Protein AF-T1GGW3-F1 (afdb_monomer_lite)

Organism: Megaselia scalaris (NCBI:txid36166)

Secondary structure (DSSP, 8-state):
---HHHHHHHHHHTT--SS---B---SSSPPPGGGB--HHHH-S-HHHHHHHHHHHH------PPPP-HHHHHHHHHHHHHHHHHHHHTTT--HHHH-HHHHHHHHHHHHHHHHTTHHHHHHH---S-EE-TTSSEESS-SSTT---HHHHHHHHHHHHHHHT-

Foldseek 3Di:
DDDCVRPVVVCVVVVHPDDDKQFDDDPDDDGDPLRTDPCVVQNDDPVSVQVSCCVPPVDHDDDDDDPDCVVVVVVVVVVVVVVVVCVVCVVPCVCVVDPVNVVVVVLLVVLLVVLCVVVCVVPVAAQWDQDPVRHIHQADPDPVDGHVSSSVVSSVVVVVVVVD

pLDDT: mean 83.16, std 7.78, range [59.25, 95.44]

InterPro domains:
  IPR021149 MAGT1/OST3/OST6 [PF04756] (1-157)

Structure (mmCIF, N/CA/C/O backbone):
data_AF-T1GGW3-F1
#
_entry.id   AF-T1GGW3-F1
#
loop_
_atom_site.group_PDB
_atom_site.id
_atom_site.type_symbol
_atom_site.label_atom_id
_atom_site.label_alt_id
_atom_site.label_comp_id
_atom_site.label_asym_id
_atom_site.label_entity_id
_atom_site.label_seq_id
_atom_site.pdbx_PDB_ins_code
_atom_site.Cartn_x
_atom_site.Cartn_y
_atom_site.Cartn_z
_atom_site.occupancy
_atom_site.B_iso_or_equiv
_atom_site.auth_seq_id
_atom_site.auth_comp_id
_atom_site.auth_asym_id
_atom_site.auth_atom_id
_atom_site.pdbx_PDB_model_num
ATOM 1 N N . MET A 1 1 ? -22.226 -12.493 19.548 1.00 59.25 1 MET A N 1
ATOM 2 C CA . MET A 1 1 ? -21.959 -11.337 18.671 1.00 59.25 1 MET A CA 1
ATOM 3 C C . MET A 1 1 ? -23.297 -10.653 18.501 1.00 59.25 1 MET A C 1
ATOM 5 O O . MET A 1 1 ? -24.231 -11.348 18.139 1.00 59.25 1 MET A O 1
ATOM 9 N N . VAL A 1 2 ? -23.421 -9.395 18.920 1.00 67.44 2 VAL A N 1
ATOM 10 C CA . VAL A 1 2 ? -24.671 -8.631 18.791 1.00 67.44 2 VAL A CA 1
ATOM 11 C C . VAL A 1 2 ? -24.470 -7.691 17.619 1.00 67.44 2 VAL A C 1
ATOM 13 O O . VAL A 1 2 ? -23.510 -6.918 17.636 1.00 67.44 2 VAL A O 1
ATOM 16 N N . ASP A 1 3 ? -25.313 -7.819 16.602 1.00 71.38 3 ASP A N 1
ATOM 17 C CA . ASP A 1 3 ? -25.322 -6.904 15.467 1.00 71.38 3 ASP A CA 1
ATOM 18 C C . ASP A 1 3 ? -26.196 -5.685 15.786 1.00 71.38 3 ASP A C 1
ATOM 20 O O . ASP A 1 3 ? -27.120 -5.768 16.603 1.00 71.38 3 ASP A O 1
ATOM 24 N N . PHE A 1 4 ? -25.892 -4.541 15.181 1.00 69.31 4 PHE A N 1
ATOM 25 C CA . PHE A 1 4 ? -26.626 -3.303 15.439 1.00 69.31 4 PHE A CA 1
ATOM 26 C C . PHE A 1 4 ? -28.092 -3.419 15.002 1.00 69.31 4 PHE A C 1
ATOM 28 O O . PHE A 1 4 ? -28.981 -2.986 15.736 1.00 69.31 4 PHE A O 1
ATOM 35 N N . ASP A 1 5 ? -28.338 -4.075 13.866 1.00 72.88 5 ASP A N 1
ATOM 36 C CA . ASP A 1 5 ? -29.676 -4.249 13.291 1.00 72.88 5 ASP A CA 1
ATOM 37 C C . ASP A 1 5 ? -30.596 -5.124 14.164 1.00 72.88 5 ASP A C 1
ATOM 39 O O . ASP A 1 5 ? -31.810 -4.931 14.174 1.00 72.88 5 ASP A O 1
ATOM 43 N N . GLU A 1 6 ? -30.031 -6.048 14.947 1.00 74.31 6 GLU A N 1
ATOM 44 C CA . GLU A 1 6 ? -30.780 -6.951 15.835 1.00 74.31 6 GLU A CA 1
ATOM 45 C C . GLU A 1 6 ? -30.801 -6.487 17.306 1.00 74.31 6 GLU A C 1
ATOM 47 O O . GLU A 1 6 ? -31.475 -7.098 18.137 1.00 74.31 6 GLU A O 1
ATOM 52 N N . GLY A 1 7 ? -30.064 -5.427 17.664 1.00 72.19 7 GLY A N 1
ATOM 53 C CA . GLY A 1 7 ? -29.765 -5.116 19.067 1.00 72.19 7 GLY A CA 1
ATOM 54 C C . GLY A 1 7 ? -29.444 -3.657 19.385 1.00 72.19 7 GLY A C 1
ATOM 55 O O . GLY A 1 7 ? -28.651 -3.408 20.298 1.00 72.19 7 GLY A O 1
ATOM 56 N N . SER A 1 8 ? -30.046 -2.691 18.682 1.00 74.25 8 SER A N 1
ATOM 57 C CA . SER A 1 8 ? -29.799 -1.245 18.857 1.00 74.25 8 SER A CA 1
ATOM 58 C C . SER A 1 8 ? -29.868 -0.761 20.313 1.00 74.25 8 SER A C 1
ATOM 60 O O . SER A 1 8 ? -29.091 0.103 20.726 1.00 74.25 8 SER A O 1
ATOM 62 N N . ASP A 1 9 ? -30.744 -1.357 21.121 1.00 77.69 9 ASP A N 1
ATOM 63 C CA . ASP A 1 9 ? -30.956 -0.995 22.529 1.00 77.69 9 ASP A CA 1
ATOM 64 C C . ASP A 1 9 ? -29.732 -1.311 23.408 1.00 77.69 9 ASP A C 1
ATOM 66 O O . ASP A 1 9 ? -29.427 -0.607 24.379 1.00 77.69 9 ASP A O 1
ATOM 70 N N . VAL A 1 10 ? -28.964 -2.342 23.044 1.00 76.94 10 VAL A N 1
ATOM 71 C CA . VAL A 1 10 ? -27.727 -2.725 23.741 1.00 76.94 10 VAL A CA 1
ATOM 72 C C . VAL A 1 10 ? -26.627 -1.696 23.474 1.00 76.94 10 VAL A C 1
ATOM 74 O O . VAL A 1 10 ? -25.921 -1.289 24.395 1.00 76.94 10 VAL A O 1
ATOM 77 N N . PHE A 1 11 ? -26.525 -1.194 22.242 1.00 76.31 11 PHE A N 1
ATOM 78 C CA . PHE A 1 11 ? -25.572 -0.137 21.895 1.00 76.31 11 PHE A CA 1
ATOM 79 C C . PHE A 1 11 ? -25.916 1.184 22.591 1.00 76.31 11 PHE A C 1
ATOM 81 O O . PHE A 1 11 ? -25.023 1.840 23.131 1.00 76.31 11 PHE A O 1
ATOM 88 N N . GLN A 1 12 ? -27.203 1.539 22.668 1.00 78.50 12 GLN A N 1
ATOM 89 C CA . GLN A 1 12 ? -27.650 2.736 23.387 1.00 78.50 12 GLN A CA 1
ATOM 90 C C . GLN A 1 12 ? -27.403 2.636 24.899 1.00 78.50 12 GLN A C 1
ATOM 92 O O . GLN A 1 12 ? -26.880 3.577 25.502 1.00 78.50 12 GLN A O 1
ATOM 97 N N . SER A 1 13 ? -27.715 1.491 25.517 1.00 76.75 13 SER A N 1
ATOM 98 C CA . SER A 1 13 ? -27.492 1.277 26.957 1.00 76.75 13 SER A CA 1
ATOM 99 C C . SER A 1 13 ? -26.007 1.278 27.341 1.00 76.75 13 SER A C 1
ATOM 101 O O . SER A 1 13 ? -25.649 1.778 28.410 1.00 76.75 13 SER A O 1
ATOM 103 N N . LEU A 1 14 ? -25.131 0.807 26.448 1.00 75.44 14 LEU A N 1
ATOM 104 C CA . LEU A 1 14 ? -23.673 0.845 26.609 1.00 75.44 14 LEU A CA 1
ATOM 105 C C . LEU A 1 14 ? -23.030 2.151 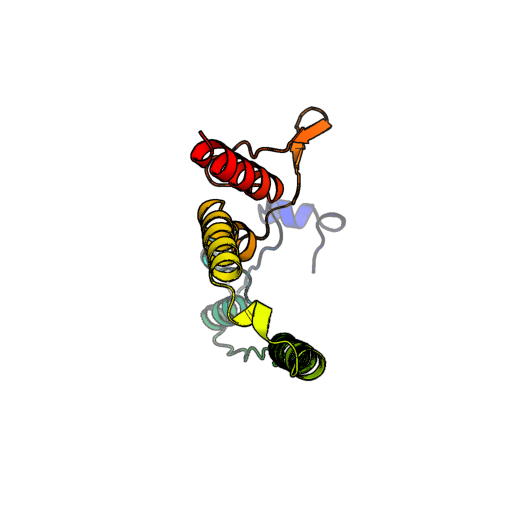26.106 1.00 75.44 14 LEU A C 1
ATOM 107 O O . LEU A 1 14 ? -21.817 2.316 26.239 1.00 75.44 14 LEU A O 1
ATOM 111 N N . ARG A 1 15 ? -23.825 3.095 25.576 1.00 75.94 15 ARG A N 1
ATOM 112 C CA . ARG A 1 15 ? -23.380 4.381 24.999 1.00 75.94 15 ARG A CA 1
ATOM 113 C C . ARG A 1 15 ? -22.319 4.220 23.901 1.00 75.94 15 ARG A C 1
ATOM 115 O O . ARG A 1 15 ? -21.358 4.987 23.835 1.00 75.94 15 ARG A O 1
ATOM 122 N N . LEU A 1 16 ? -22.490 3.210 23.054 1.00 76.81 16 LEU A N 1
ATOM 123 C CA . LEU A 1 16 ? -21.594 2.904 21.944 1.00 76.81 16 LEU A CA 1
ATOM 124 C C . LEU A 1 16 ? -22.104 3.558 20.658 1.00 76.81 16 LEU A C 1
ATOM 126 O O . LEU A 1 16 ? -23.224 3.298 20.233 1.00 76.81 16 LEU A O 1
ATOM 130 N N . ASN A 1 17 ? -21.259 4.378 20.031 1.00 72.75 17 ASN A N 1
ATOM 131 C CA . ASN A 1 17 ? -21.579 5.082 18.780 1.00 72.75 17 ASN A CA 1
ATOM 132 C C . ASN A 1 17 ? -20.865 4.486 17.558 1.00 72.75 17 ASN A C 1
ATOM 134 O O . ASN A 1 17 ? -21.138 4.876 16.426 1.00 72.75 17 ASN A O 1
ATOM 138 N N . THR A 1 18 ? -19.914 3.582 17.786 1.00 69.25 18 THR A N 1
ATOM 139 C CA . THR A 1 18 ? -19.094 2.952 16.752 1.00 69.25 18 THR A CA 1
ATOM 140 C C . THR A 1 18 ? -18.899 1.479 17.082 1.00 69.25 18 THR A C 1
ATOM 142 O O . THR A 1 18 ? -18.889 1.083 18.246 1.00 69.25 18 THR A O 1
ATOM 145 N N . ALA A 1 19 ? -18.748 0.665 16.044 1.00 72.62 19 ALA A N 1
ATOM 146 C CA . ALA A 1 19 ? -18.364 -0.736 16.132 1.00 72.62 19 ALA A CA 1
ATOM 147 C C . ALA A 1 19 ? -17.112 -0.953 15.263 1.00 72.62 19 ALA A C 1
ATOM 149 O O . ALA A 1 19 ? -16.930 -0.220 14.285 1.00 72.62 19 ALA A O 1
ATOM 150 N N . PRO A 1 20 ? -16.251 -1.940 15.567 1.00 72.69 20 PRO A N 1
ATOM 151 C CA . PRO A 1 20 ? -16.312 -2.894 16.683 1.00 72.69 20 PRO A CA 1
ATOM 152 C C . PRO A 1 20 ? -15.833 -2.299 18.021 1.00 72.69 20 PRO A C 1
ATOM 154 O O . PRO A 1 20 ? -14.997 -1.403 18.032 1.00 72.69 20 PRO A O 1
ATOM 157 N N . VAL A 1 21 ? -16.326 -2.824 19.151 1.00 77.19 21 VAL A N 1
ATOM 158 C CA . VAL A 1 21 ? -15.892 -2.453 20.516 1.00 77.19 21 VAL A CA 1
ATOM 159 C C . VAL A 1 21 ? -15.691 -3.719 21.345 1.00 77.19 21 VAL A C 1
ATOM 161 O O . VAL A 1 21 ? -16.562 -4.586 21.372 1.00 77.19 21 VAL A O 1
ATOM 164 N N . PHE A 1 22 ? -14.557 -3.819 22.043 1.00 82.25 22 PHE A N 1
ATOM 165 C CA . PHE A 1 22 ? -14.275 -4.930 22.954 1.00 82.25 22 PHE A CA 1
ATOM 166 C C . PHE A 1 22 ? -14.398 -4.468 24.401 1.00 82.25 22 PHE A C 1
ATOM 168 O O . PHE A 1 22 ? -13.690 -3.558 24.835 1.00 82.25 22 PHE A O 1
ATOM 175 N N . MET A 1 23 ? -15.291 -5.115 25.145 1.00 80.81 23 MET A N 1
ATOM 176 C CA . MET A 1 23 ? -15.515 -4.862 26.565 1.00 80.81 23 MET A CA 1
ATOM 177 C C . MET A 1 23 ? -15.332 -6.150 27.363 1.00 80.81 23 MET A C 1
ATOM 179 O O . MET A 1 23 ? -15.869 -7.199 27.002 1.00 80.81 23 MET A O 1
ATOM 183 N N . HIS A 1 24 ? -14.578 -6.064 28.454 1.00 82.31 24 HIS A N 1
ATOM 184 C CA . HIS A 1 24 ? -14.465 -7.122 29.446 1.00 82.31 24 HIS A CA 1
ATOM 185 C C . HIS A 1 24 ? -15.506 -6.903 30.554 1.00 82.31 24 HIS A C 1
ATOM 187 O O . HIS A 1 24 ? -15.597 -5.825 31.131 1.00 82.31 24 HIS A O 1
ATOM 193 N N . PHE A 1 25 ? -16.286 -7.933 30.880 1.00 80.75 25 PHE A N 1
ATOM 194 C CA . PHE A 1 25 ? -17.235 -7.890 31.992 1.00 80.75 25 PHE A CA 1
ATOM 195 C C . PHE A 1 25 ? -16.689 -8.740 33.152 1.00 80.75 25 PHE A C 1
ATOM 197 O O . PHE A 1 25 ? -16.624 -9.964 33.011 1.00 80.75 25 PHE A O 1
ATOM 204 N N . PRO A 1 26 ? -16.271 -8.135 34.283 1.00 75.19 26 PRO A N 1
ATOM 205 C CA . PRO A 1 26 ? -15.717 -8.887 35.404 1.00 75.19 26 PRO A CA 1
ATOM 206 C C . PRO A 1 26 ? -16.798 -9.718 36.110 1.00 75.19 26 PRO A C 1
ATOM 208 O O . PRO A 1 26 ? -17.937 -9.281 36.261 1.00 75.19 26 PRO A O 1
ATOM 211 N N . ALA A 1 27 ? -16.430 -10.897 36.625 1.00 70.81 27 ALA A N 1
ATOM 212 C CA . ALA A 1 27 ? -17.361 -11.812 37.302 1.00 70.81 27 ALA A CA 1
ATOM 213 C C . ALA A 1 27 ? -17.972 -11.240 38.601 1.00 70.81 27 ALA A C 1
ATOM 215 O O . ALA A 1 27 ? -19.004 -11.721 39.070 1.00 70.81 27 ALA A O 1
ATOM 216 N N . LYS A 1 28 ? -17.335 -10.226 39.205 1.00 65.38 28 LYS A N 1
ATOM 217 C CA . LYS A 1 28 ? -17.833 -9.505 40.384 1.00 65.38 28 LYS A CA 1
ATOM 218 C C . LYS A 1 28 ? -17.585 -8.006 40.218 1.00 65.38 28 LYS A C 1
ATOM 220 O O . LYS A 1 28 ? -16.438 -7.571 40.185 1.00 65.38 28 LYS A O 1
ATOM 225 N N . GLY A 1 29 ? -18.659 -7.219 40.178 1.00 67.88 29 GLY A N 1
ATOM 226 C CA . GLY A 1 29 ? -18.606 -5.754 40.161 1.00 67.88 29 GLY A CA 1
ATOM 227 C C . GLY A 1 29 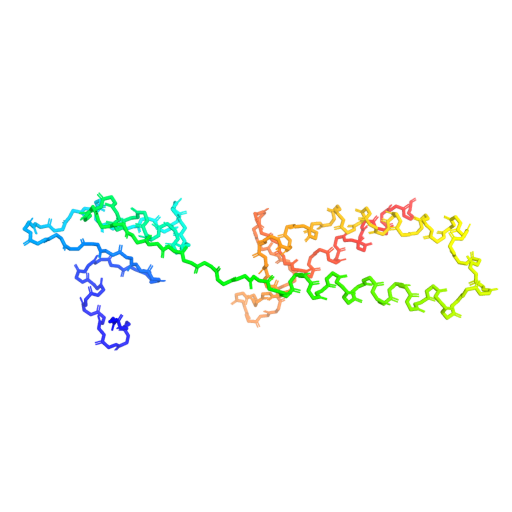? -19.277 -5.122 38.943 1.00 67.88 29 GLY A C 1
ATOM 228 O O . GLY A 1 29 ? -19.676 -5.805 38.006 1.00 67.88 29 GLY A O 1
ATOM 229 N N . LYS A 1 30 ? -19.432 -3.793 38.980 1.00 69.69 30 LYS A N 1
ATOM 230 C CA . LYS A 1 30 ? -19.928 -3.015 37.837 1.00 69.69 30 LYS A CA 1
ATOM 231 C C . LYS A 1 30 ? -18.798 -2.823 36.811 1.00 69.69 30 LYS A C 1
ATOM 233 O O . LYS A 1 30 ? -17.660 -2.626 37.244 1.00 69.69 30 LYS A O 1
ATOM 238 N N . PRO A 1 31 ? -19.097 -2.822 35.500 1.00 66.81 31 PRO A N 1
ATOM 239 C CA . PRO A 1 31 ? -18.105 -2.558 34.459 1.00 66.81 31 PRO A CA 1
ATOM 240 C C . PRO A 1 31 ? -17.455 -1.189 34.677 1.00 66.81 31 PRO A C 1
ATOM 242 O O . PRO A 1 31 ? -18.158 -0.202 34.920 1.00 66.81 31 PRO A O 1
ATOM 245 N N . LYS A 1 32 ? -16.125 -1.118 34.616 1.00 72.00 32 LYS A N 1
ATOM 246 C CA . LYS A 1 32 ? -15.385 0.147 34.696 1.00 72.00 32 LYS A CA 1
ATOM 247 C C . LYS A 1 32 ? -15.033 0.621 33.290 1.00 72.00 32 LYS A C 1
ATOM 249 O O . LYS A 1 32 ? -14.858 -0.174 32.376 1.00 72.00 32 LYS A O 1
ATOM 254 N N . THR A 1 33 ? -14.815 1.924 33.126 1.00 66.31 33 THR A N 1
ATOM 255 C CA . THR A 1 33 ? -14.374 2.513 31.847 1.00 66.31 33 THR A CA 1
ATOM 256 C C . THR A 1 33 ? -13.063 1.898 31.341 1.00 66.31 33 THR A C 1
ATOM 258 O O . THR A 1 33 ? -12.849 1.784 30.142 1.00 66.31 33 THR A O 1
ATOM 261 N N . ALA A 1 34 ? -12.201 1.440 32.256 1.00 68.31 34 ALA A N 1
ATOM 262 C CA . ALA A 1 34 ? -10.954 0.758 31.924 1.00 68.31 34 ALA A CA 1
ATOM 263 C C . ALA A 1 34 ? -11.156 -0.647 31.328 1.00 68.31 34 ALA A C 1
ATOM 265 O O . ALA A 1 34 ? -10.197 -1.198 30.797 1.00 68.31 34 ALA A O 1
ATOM 266 N N . ASP A 1 35 ? -12.350 -1.233 31.435 1.00 70.44 35 ASP A N 1
ATOM 267 C CA . ASP A 1 35 ? -12.674 -2.552 30.882 1.00 70.44 35 ASP A CA 1
ATOM 268 C C . ASP A 1 35 ? -13.128 -2.474 29.416 1.00 70.44 35 ASP A C 1
ATOM 270 O O . ASP A 1 35 ? -13.504 -3.483 28.828 1.00 70.44 35 ASP A O 1
ATOM 274 N N . THR A 1 36 ? -13.081 -1.284 28.811 1.00 79.00 36 THR A N 1
ATOM 275 C CA . THR A 1 36 ? -13.268 -1.084 27.370 1.00 79.00 36 THR A CA 1
ATOM 276 C C . THR A 1 36 ? -11.906 -0.924 26.710 1.00 79.00 36 THR A C 1
ATOM 278 O O . THR A 1 36 ? -11.102 -0.090 27.131 1.00 79.00 36 THR A O 1
ATOM 281 N N . MET A 1 37 ? -11.630 -1.718 25.679 1.00 78.06 37 MET A N 1
ATOM 282 C CA . MET A 1 37 ? -10.392 -1.601 24.916 1.00 78.06 37 MET A CA 1
ATOM 283 C C . MET A 1 37 ? -10.436 -0.353 24.029 1.00 78.06 37 MET A C 1
ATOM 285 O O . MET A 1 37 ? -11.321 -0.208 23.187 1.00 78.06 37 MET A O 1
ATOM 289 N N . ASP A 1 38 ? -9.449 0.530 24.181 1.00 75.75 38 ASP A N 1
ATOM 290 C CA . ASP A 1 38 ? -9.254 1.666 23.280 1.00 75.75 38 ASP A CA 1
ATOM 291 C C . ASP A 1 38 ? -8.547 1.197 22.001 1.00 75.75 38 ASP A C 1
ATOM 293 O O . ASP A 1 38 ? -7.313 1.142 21.923 1.00 75.75 38 ASP A O 1
ATOM 297 N N . ILE A 1 39 ? -9.346 0.830 21.001 1.00 74.81 39 ILE A N 1
ATOM 298 C CA . ILE A 1 39 ? -8.872 0.317 19.709 1.00 74.81 39 ILE A CA 1
ATOM 299 C C . ILE A 1 39 ? -8.071 1.383 18.946 1.00 74.81 39 ILE A C 1
ATOM 301 O O . ILE A 1 39 ? -7.128 1.035 18.237 1.00 74.81 39 ILE A O 1
ATOM 305 N N . HIS A 1 40 ? -8.372 2.675 19.122 1.00 72.69 40 HIS A N 1
ATOM 306 C CA . HIS A 1 40 ? -7.623 3.746 18.459 1.00 72.69 40 HIS A CA 1
ATOM 307 C C . HIS A 1 40 ? -6.185 3.833 18.973 1.00 72.69 40 HIS A C 1
ATOM 309 O O . HIS A 1 40 ? -5.270 4.107 18.196 1.00 72.69 40 HIS A O 1
ATOM 315 N N . ARG A 1 41 ? -5.975 3.564 20.267 1.00 72.88 41 ARG A N 1
ATOM 316 C CA . ARG A 1 41 ? -4.645 3.602 20.888 1.00 72.88 41 ARG A CA 1
ATOM 317 C C . ARG A 1 41 ? -3.891 2.276 20.808 1.00 72.88 41 ARG A C 1
ATOM 319 O O . ARG A 1 41 ? -2.673 2.277 20.662 1.00 72.88 41 ARG A O 1
ATOM 326 N N . THR A 1 42 ? -4.589 1.153 20.962 1.00 72.31 42 THR A N 1
ATOM 327 C CA . THR A 1 42 ? -3.967 -0.183 21.077 1.00 72.31 42 THR A CA 1
ATOM 328 C C . THR A 1 42 ? -4.000 -0.998 19.785 1.00 72.31 42 THR A C 1
ATOM 330 O O . THR A 1 42 ? -3.227 -1.946 19.648 1.00 72.31 42 THR A O 1
ATOM 333 N N . GLY A 1 43 ? -4.816 -0.596 18.808 1.00 76.00 43 GLY A N 1
ATOM 334 C CA . GLY A 1 43 ? -4.987 -1.296 17.540 1.00 76.00 43 GLY A CA 1
ATOM 335 C C . GLY A 1 43 ? -5.921 -2.507 17.634 1.00 76.00 43 GLY A C 1
ATOM 336 O O . GLY A 1 43 ? -6.395 -2.883 18.701 1.00 76.00 43 GLY A O 1
ATOM 337 N N . PHE A 1 44 ? -6.188 -3.127 16.483 1.00 79.56 44 PHE A N 1
ATOM 338 C CA . PHE A 1 44 ? -7.089 -4.282 16.338 1.00 79.56 44 PHE A CA 1
ATOM 339 C C . PHE A 1 44 ? -6.327 -5.612 16.154 1.00 79.56 44 PHE A C 1
ATOM 341 O O . PHE A 1 44 ? -6.887 -6.614 15.719 1.00 79.56 44 PHE A O 1
ATOM 348 N N . SER A 1 45 ? -5.017 -5.645 16.415 1.00 84.38 45 SER A N 1
ATOM 349 C CA . SER A 1 45 ? -4.244 -6.872 16.205 1.00 84.38 45 SER A CA 1
ATOM 350 C C . SER A 1 45 ? -4.642 -7.962 17.207 1.00 84.38 45 SER A C 1
ATOM 352 O O . SER A 1 45 ? -5.019 -7.684 18.348 1.00 84.38 45 SER A O 1
ATOM 354 N N . ALA A 1 46 ? -4.522 -9.227 16.795 1.00 82.06 46 ALA A N 1
ATOM 355 C CA . ALA A 1 46 ? -4.805 -10.366 17.666 1.00 82.06 46 ALA A CA 1
ATOM 356 C C . ALA A 1 46 ? -3.924 -10.357 18.930 1.00 82.06 46 ALA A C 1
ATOM 358 O O . ALA A 1 46 ? -4.370 -10.767 19.998 1.00 82.06 46 ALA A O 1
ATOM 359 N N . GLU A 1 47 ? -2.700 -9.830 18.842 1.00 85.44 47 GLU A N 1
ATOM 360 C CA . GLU A 1 47 ? -1.799 -9.661 19.986 1.00 85.44 47 GLU A CA 1
ATOM 361 C C . GLU A 1 47 ? -2.276 -8.577 20.951 1.00 85.44 47 GLU A C 1
ATOM 363 O O . GLU A 1 47 ? -2.168 -8.756 22.162 1.00 85.44 47 GLU A O 1
ATOM 368 N N . ALA A 1 48 ? -2.819 -7.468 20.439 1.00 85.00 48 ALA A N 1
ATOM 369 C CA . ALA A 1 48 ? -3.375 -6.411 21.278 1.00 85.00 48 ALA A CA 1
ATOM 370 C C . ALA A 1 48 ? -4.591 -6.924 22.062 1.00 85.00 48 ALA A C 1
ATOM 372 O O . ALA A 1 48 ? -4.706 -6.663 23.259 1.00 85.00 48 ALA A O 1
ATOM 373 N N . LEU A 1 49 ? -5.442 -7.729 21.416 1.00 85.56 49 LEU A N 1
ATOM 374 C CA . LEU A 1 49 ? -6.569 -8.400 22.066 1.00 85.56 49 LEU A CA 1
ATOM 375 C C . LEU A 1 49 ? -6.116 -9.436 23.098 1.00 85.56 49 LEU A C 1
ATOM 377 O O . LEU A 1 49 ? -6.614 -9.438 24.222 1.00 85.56 49 LEU A O 1
ATOM 381 N N . ALA A 1 50 ? -5.147 -10.287 22.754 1.00 85.56 50 ALA A N 1
ATOM 382 C CA . ALA A 1 50 ? -4.595 -11.272 23.683 1.00 85.56 50 ALA A CA 1
ATOM 383 C C . ALA A 1 50 ? -3.975 -10.602 24.918 1.00 85.56 50 ALA A C 1
ATOM 385 O O . ALA A 1 50 ? -4.189 -11.059 26.040 1.00 85.56 50 ALA A O 1
ATOM 386 N N . LYS A 1 51 ? -3.267 -9.483 24.724 1.00 85.56 51 LYS A N 1
ATOM 387 C CA . LYS A 1 51 ? -2.713 -8.675 25.813 1.00 85.56 51 LYS A CA 1
ATOM 388 C C . LYS A 1 51 ? -3.810 -8.042 26.671 1.00 85.56 51 LYS A C 1
ATOM 390 O O . LYS A 1 51 ? -3.718 -8.101 27.892 1.00 85.56 51 LYS A O 1
ATOM 395 N N . PHE A 1 52 ? -4.856 -7.489 26.056 1.00 85.81 52 PHE A N 1
ATOM 396 C CA . PHE A 1 52 ? -5.995 -6.915 26.776 1.00 85.81 52 PHE A CA 1
ATOM 397 C C . PHE A 1 52 ? -6.711 -7.957 27.650 1.00 85.81 52 PHE A C 1
ATOM 399 O O . PHE A 1 52 ? -7.026 -7.681 28.806 1.00 85.81 52 PHE A O 1
ATOM 406 N N . VAL A 1 53 ? -6.920 -9.172 27.132 1.00 86.12 53 VAL A N 1
ATOM 407 C CA . VAL A 1 53 ? -7.500 -10.276 27.911 1.00 86.12 53 VAL A CA 1
ATOM 408 C C . VAL A 1 53 ? -6.562 -10.698 29.041 1.00 86.12 53 VAL A C 1
ATOM 410 O O . VAL A 1 53 ? -7.021 -10.863 30.172 1.00 86.12 53 VAL A O 1
ATOM 413 N N . TYR A 1 54 ? -5.262 -10.820 28.766 1.00 86.88 54 TYR A N 1
ATOM 414 C CA . TYR A 1 54 ? -4.263 -11.175 29.772 1.00 86.88 54 TYR A CA 1
ATOM 415 C C . TYR A 1 54 ? -4.247 -10.182 30.941 1.00 86.88 54 TYR A C 1
ATOM 417 O O . TYR A 1 54 ? -4.368 -10.600 32.085 1.00 86.88 54 TYR A O 1
ATOM 425 N N . GLU A 1 55 ? -4.215 -8.875 30.666 1.00 84.50 55 GLU A N 1
ATOM 426 C CA . GLU A 1 55 ? -4.223 -7.823 31.697 1.00 84.50 55 GLU A CA 1
ATOM 427 C C . GLU A 1 55 ? -5.476 -7.835 32.596 1.00 84.50 55 GLU A C 1
ATOM 429 O O . GLU A 1 55 ? -5.462 -7.235 33.670 1.00 84.50 55 GLU A O 1
ATOM 434 N N . ARG A 1 56 ? -6.573 -8.474 32.163 1.00 84.06 56 ARG A N 1
ATOM 435 C CA . ARG A 1 56 ? -7.858 -8.494 32.888 1.00 84.06 56 ARG A CA 1
ATOM 436 C C . ARG A 1 56 ? -8.192 -9.825 33.537 1.00 84.06 56 ARG A C 1
ATOM 438 O O . ARG A 1 56 ? -8.953 -9.852 34.499 1.00 84.06 56 ARG A O 1
ATOM 445 N N . THR A 1 57 ? -7.677 -10.918 32.988 1.00 83.00 57 THR A N 1
ATOM 446 C CA . THR A 1 57 ? -8.077 -12.278 33.373 1.00 83.00 57 THR A CA 1
ATOM 447 C C . THR A 1 57 ? -6.908 -13.158 33.798 1.00 83.00 57 THR A C 1
ATOM 449 O O . THR A 1 57 ? -7.151 -14.280 34.230 1.00 83.00 57 THR A O 1
ATOM 452 N N . ASP A 1 58 ? -5.663 -12.692 33.643 1.00 83.31 58 ASP A N 1
ATOM 453 C CA . ASP A 1 58 ? -4.429 -13.478 33.798 1.00 83.31 58 ASP A CA 1
ATOM 454 C C . ASP A 1 58 ? -4.358 -14.726 32.888 1.00 83.31 58 ASP A C 1
ATOM 456 O O . ASP A 1 58 ? -3.484 -15.583 33.032 1.00 83.31 58 ASP A O 1
ATOM 460 N N . ILE A 1 59 ? -5.248 -14.831 31.891 1.00 84.06 59 ILE A N 1
ATOM 461 C CA . ILE A 1 59 ? -5.260 -15.928 30.920 1.00 84.06 59 ILE A CA 1
ATOM 462 C C . ILE A 1 59 ? -4.305 -15.593 29.775 1.00 84.06 59 ILE A C 1
ATOM 464 O O . ILE A 1 59 ? -4.506 -14.635 29.027 1.00 84.06 59 ILE A O 1
ATOM 468 N N . GLN A 1 60 ? -3.271 -16.417 29.595 1.00 84.19 60 GLN A N 1
ATOM 469 C CA . GLN A 1 60 ? -2.342 -16.282 28.473 1.00 84.19 60 GLN A CA 1
ATOM 470 C C . GLN A 1 60 ? -2.895 -16.937 27.204 1.00 84.19 60 GLN A C 1
ATOM 472 O O . GLN A 1 60 ? -2.963 -18.163 27.092 1.00 84.19 60 GLN A O 1
ATOM 477 N N . ILE A 1 61 ? -3.230 -16.112 26.212 1.00 84.44 61 ILE A N 1
ATOM 478 C CA . ILE A 1 61 ? -3.623 -16.562 24.873 1.00 84.44 61 ILE A CA 1
ATOM 479 C C . ILE A 1 61 ? -2.394 -16.539 23.960 1.00 84.44 61 ILE A C 1
ATOM 481 O O . ILE A 1 61 ? -1.775 -15.496 23.755 1.00 84.44 61 ILE A O 1
ATOM 485 N N . ARG A 1 62 ? -2.044 -17.692 23.377 1.00 84.00 62 ARG A N 1
ATOM 486 C CA . ARG A 1 62 ? -0.979 -17.795 22.370 1.00 84.00 62 ARG A CA 1
ATOM 487 C C . ARG A 1 62 ? -1.542 -17.472 20.988 1.00 84.00 62 ARG A C 1
ATOM 489 O O . ARG A 1 62 ? -2.327 -18.243 20.443 1.00 84.00 62 ARG A O 1
ATOM 496 N N . VAL A 1 63 ? -1.135 -16.336 20.429 1.00 81.88 63 VAL A N 1
ATOM 497 C CA . VAL A 1 63 ? -1.509 -15.920 19.072 1.00 81.88 63 VAL A CA 1
ATOM 498 C C . VAL A 1 63 ? -0.556 -16.572 18.075 1.00 81.88 63 VAL A C 1
ATOM 500 O O . VAL A 1 63 ? 0.634 -16.266 18.054 1.00 81.88 63 VAL A O 1
ATOM 503 N N . PHE A 1 64 ? -1.077 -17.468 17.239 1.00 79.81 64 PHE A N 1
ATOM 504 C CA . PHE A 1 64 ? -0.328 -18.059 16.134 1.00 79.81 64 PHE A CA 1
ATOM 505 C C . PHE A 1 64 ? -0.699 -17.351 14.835 1.00 79.81 64 PHE A C 1
ATOM 507 O O . PHE A 1 64 ? -1.852 -17.385 14.410 1.00 79.81 64 PHE A O 1
ATOM 514 N N . ARG A 1 65 ? 0.285 -16.726 14.184 1.00 77.81 65 ARG A N 1
ATOM 515 C CA . ARG A 1 65 ? 0.127 -16.251 12.808 1.00 77.81 65 ARG A CA 1
ATOM 516 C C . ARG A 1 65 ? 0.545 -17.381 11.869 1.00 77.81 65 ARG A C 1
ATOM 518 O O . ARG A 1 65 ? 1.688 -17.830 11.984 1.00 77.81 65 ARG A O 1
ATOM 525 N N . PRO A 1 66 ? -0.324 -17.861 10.963 1.00 78.00 66 PRO A N 1
ATOM 526 C CA . PRO A 1 66 ? 0.114 -18.813 9.957 1.00 78.00 66 PRO A CA 1
ATOM 527 C C . PRO A 1 66 ? 1.262 -18.189 9.147 1.00 78.00 66 PRO A C 1
ATOM 529 O O . PRO A 1 66 ? 1.202 -16.993 8.835 1.00 78.00 66 PRO A O 1
ATOM 532 N N . PRO A 1 67 ? 2.324 -18.952 8.836 1.00 76.69 67 PRO A N 1
ATOM 533 C CA . PRO A 1 67 ? 3.422 -18.444 8.028 1.00 76.69 67 PRO A CA 1
ATOM 534 C C . PRO A 1 67 ? 2.884 -17.919 6.693 1.00 76.69 67 PRO A C 1
ATOM 536 O O . PRO A 1 67 ? 2.200 -18.624 5.952 1.00 76.69 67 PRO A O 1
ATOM 539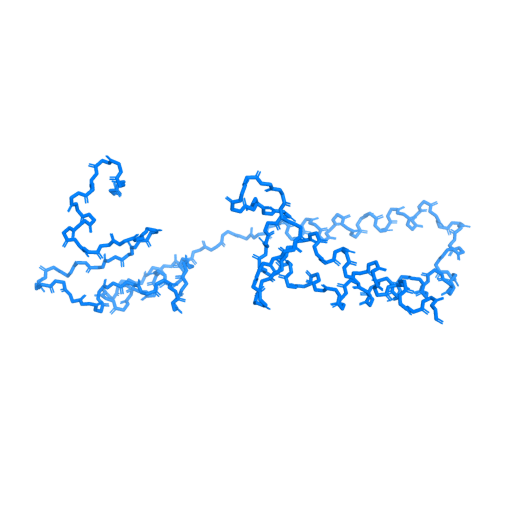 N N . ASN A 1 68 ? 3.173 -16.650 6.399 1.00 80.00 68 ASN A N 1
ATOM 540 C CA . ASN A 1 68 ? 2.776 -16.031 5.143 1.00 80.00 68 ASN A CA 1
ATOM 541 C C . ASN A 1 68 ? 3.738 -16.469 4.029 1.00 80.00 68 ASN A C 1
ATOM 543 O O . ASN A 1 68 ? 4.765 -15.833 3.794 1.00 80.00 68 ASN A O 1
ATOM 547 N N . TYR A 1 69 ? 3.384 -17.542 3.323 1.00 82.50 69 TYR A N 1
ATOM 548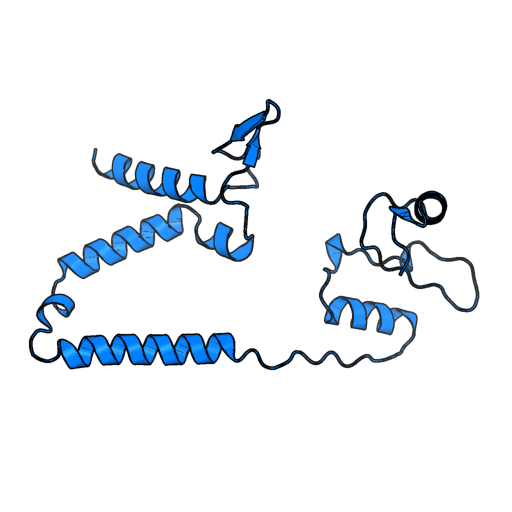 C CA . TYR A 1 69 ? 4.143 -18.017 2.164 1.00 82.50 69 TYR A CA 1
ATOM 549 C C . TYR A 1 69 ? 3.987 -17.126 0.928 1.00 82.50 69 TYR A C 1
ATOM 551 O O . TYR A 1 69 ? 4.788 -17.249 0.005 1.00 82.50 69 TYR A O 1
ATOM 559 N N . ALA A 1 70 ? 3.009 -16.213 0.890 1.00 85.25 70 ALA A N 1
ATOM 560 C CA . ALA A 1 70 ? 2.782 -15.362 -0.277 1.00 85.25 70 ALA A CA 1
ATOM 561 C C . ALA A 1 70 ? 3.988 -14.455 -0.555 1.00 85.25 70 ALA A C 1
ATOM 563 O O . ALA A 1 70 ? 4.380 -14.310 -1.708 1.00 85.25 70 ALA A O 1
ATOM 564 N N . GLY A 1 71 ? 4.632 -13.918 0.489 1.00 85.00 71 GLY A N 1
ATOM 565 C CA . GLY A 1 71 ? 5.859 -13.127 0.336 1.00 85.00 71 GLY A CA 1
ATOM 566 C C . GLY A 1 71 ? 7.021 -13.946 -0.234 1.00 85.00 71 GLY A C 1
ATOM 567 O O . GLY A 1 71 ? 7.710 -13.504 -1.150 1.00 85.00 71 GLY A O 1
ATOM 568 N N . THR A 1 72 ? 7.206 -15.175 0.252 1.00 88.19 72 THR A N 1
ATOM 569 C CA . THR A 1 72 ? 8.256 -16.081 -0.235 1.00 88.19 72 THR A CA 1
ATOM 570 C C . THR A 1 72 ? 8.002 -16.528 -1.674 1.00 88.19 72 THR A C 1
ATOM 572 O O . THR A 1 72 ? 8.917 -16.515 -2.493 1.00 88.19 72 THR A O 1
ATOM 575 N N . VAL A 1 73 ? 6.758 -16.874 -2.012 1.00 92.19 73 VAL A N 1
ATOM 576 C CA . VAL A 1 73 ? 6.357 -17.247 -3.376 1.00 92.19 73 VAL A CA 1
ATOM 577 C C . VAL A 1 73 ? 6.494 -16.056 -4.330 1.00 92.19 73 VAL A C 1
ATOM 579 O O . VAL A 1 73 ? 7.001 -16.223 -5.440 1.00 92.19 73 VAL A O 1
ATOM 582 N N . ALA A 1 74 ? 6.124 -14.846 -3.903 1.00 90.94 74 ALA A N 1
ATOM 583 C CA . ALA A 1 74 ? 6.329 -13.621 -4.678 1.00 90.94 74 ALA A CA 1
ATOM 584 C C . ALA A 1 74 ? 7.821 -13.366 -4.954 1.00 90.94 74 ALA A C 1
ATOM 586 O O . ALA A 1 74 ? 8.198 -13.049 -6.079 1.00 90.94 74 ALA A O 1
ATOM 587 N N . LEU A 1 75 ? 8.691 -13.575 -3.963 1.00 91.12 75 LEU A N 1
ATOM 588 C CA . LEU A 1 75 ? 10.133 -13.401 -4.136 1.00 91.12 75 LEU A CA 1
ATOM 589 C C . LEU A 1 75 ? 10.735 -14.439 -5.096 1.00 91.12 75 LEU A C 1
ATOM 591 O O . LEU A 1 75 ? 11.500 -14.082 -5.991 1.00 91.12 75 LEU A O 1
ATOM 595 N N . ILE A 1 76 ? 10.371 -15.716 -4.936 1.00 95.12 76 ILE A N 1
ATOM 596 C CA . ILE A 1 76 ? 10.846 -16.800 -5.811 1.00 95.12 76 ILE A CA 1
ATOM 597 C C . ILE A 1 76 ? 10.362 -16.582 -7.246 1.00 95.12 76 ILE A C 1
ATOM 599 O O . ILE A 1 76 ? 11.147 -16.713 -8.183 1.00 95.12 76 ILE A O 1
ATOM 603 N N . SER A 1 77 ? 9.090 -16.221 -7.427 1.00 93.31 77 SER A N 1
ATOM 604 C CA . SER A 1 77 ? 8.529 -15.951 -8.756 1.00 93.31 77 SER A CA 1
ATOM 605 C C . SER A 1 77 ? 9.186 -14.743 -9.423 1.00 93.31 77 SER A C 1
ATOM 607 O O . SER A 1 77 ? 9.530 -14.830 -10.600 1.00 93.31 77 SER A O 1
ATOM 609 N N . LEU A 1 78 ? 9.455 -13.663 -8.680 1.00 94.06 78 LEU A N 1
ATOM 610 C CA . LEU A 1 78 ? 10.206 -12.518 -9.195 1.00 94.06 78 LEU A CA 1
ATOM 611 C C . LEU A 1 78 ? 11.620 -12.924 -9.630 1.00 94.06 78 LEU A C 1
ATOM 613 O O . LEU A 1 78 ? 12.042 -12.590 -10.736 1.00 94.06 78 LEU A O 1
ATOM 617 N N . GLY A 1 79 ? 12.335 -13.683 -8.795 1.00 95.19 79 GLY A N 1
ATOM 618 C CA . GLY A 1 79 ? 13.670 -14.185 -9.121 1.00 95.19 79 GLY A CA 1
ATOM 619 C C . GLY A 1 79 ? 13.676 -15.071 -10.369 1.00 95.19 79 GLY A C 1
ATOM 620 O O . GLY A 1 79 ? 14.516 -14.891 -11.250 1.00 95.19 79 GLY A O 1
ATOM 621 N N . ALA A 1 80 ? 12.702 -15.976 -10.488 1.00 95.44 80 ALA A N 1
ATOM 622 C CA . ALA A 1 80 ? 12.536 -16.832 -11.659 1.00 95.44 80 ALA A CA 1
ATOM 623 C C . ALA A 1 80 ? 12.225 -16.026 -12.929 1.00 95.44 80 ALA A C 1
ATOM 625 O O . ALA A 1 80 ? 12.760 -16.331 -13.993 1.00 95.44 80 ALA A O 1
ATOM 626 N N . LEU A 1 81 ? 11.407 -14.975 -12.822 1.00 94.50 81 LEU A N 1
ATOM 627 C CA . LEU A 1 81 ? 11.065 -14.095 -13.940 1.00 94.50 81 LEU A CA 1
ATOM 628 C C . LEU A 1 81 ? 12.296 -13.317 -14.420 1.00 94.50 81 LEU A C 1
ATOM 630 O O . LEU A 1 81 ? 12.599 -13.323 -15.613 1.00 94.50 81 LEU A O 1
ATOM 634 N N . VAL A 1 82 ? 13.053 -12.715 -13.498 1.00 91.00 82 VAL A N 1
ATOM 635 C CA . VAL A 1 82 ? 14.305 -12.011 -13.819 1.00 91.00 82 VAL A CA 1
ATOM 636 C C . VAL A 1 82 ? 15.317 -12.966 -14.455 1.00 91.00 82 VAL A C 1
ATOM 638 O O . VAL A 1 82 ? 15.859 -12.665 -15.519 1.00 91.00 82 VAL A O 1
ATOM 641 N N . ALA A 1 83 ? 15.529 -14.142 -13.859 1.00 91.69 83 ALA A N 1
ATOM 642 C CA . ALA A 1 83 ? 16.419 -15.162 -14.408 1.00 91.69 83 ALA A CA 1
ATOM 643 C C . ALA A 1 83 ? 15.965 -15.635 -15.800 1.00 91.69 83 ALA A C 1
ATOM 645 O O . ALA A 1 83 ? 16.795 -15.798 -16.692 1.00 91.69 83 ALA A O 1
ATOM 646 N N . GLY A 1 84 ? 14.656 -15.793 -16.013 1.00 91.62 84 GLY A N 1
ATOM 647 C CA . GLY A 1 84 ? 14.070 -16.152 -17.304 1.00 91.62 84 GLY A CA 1
ATOM 648 C C . GLY A 1 84 ? 14.316 -15.095 -18.383 1.00 91.62 84 GLY A C 1
ATOM 649 O O . GLY A 1 84 ? 14.754 -15.436 -19.483 1.00 91.62 84 GLY A O 1
ATOM 650 N N . ILE A 1 85 ? 14.114 -13.810 -18.068 1.00 88.38 85 ILE A N 1
ATOM 651 C CA . ILE A 1 85 ? 14.408 -12.703 -18.994 1.00 88.38 85 ILE A CA 1
ATOM 652 C C . ILE A 1 85 ? 15.896 -12.682 -19.351 1.00 88.38 85 ILE A C 1
ATOM 654 O O . ILE A 1 85 ? 16.240 -12.594 -20.532 1.00 88.38 85 ILE A O 1
ATOM 658 N N . LEU A 1 86 ? 16.775 -12.801 -18.353 1.00 87.94 86 LEU A N 1
ATOM 659 C CA . LEU A 1 86 ? 18.222 -12.824 -18.569 1.00 87.94 86 LEU A CA 1
ATOM 660 C C . LEU A 1 86 ? 18.660 -14.037 -19.397 1.00 87.94 86 LEU A C 1
ATOM 662 O O . LEU A 1 86 ? 19.534 -13.903 -20.250 1.00 87.94 86 LEU A O 1
ATOM 666 N N . TYR A 1 87 ? 18.032 -15.198 -19.205 1.00 88.12 87 TYR A N 1
ATOM 667 C CA . TYR A 1 87 ? 18.318 -16.399 -19.987 1.00 88.12 87 TYR A CA 1
ATOM 668 C C . TYR A 1 87 ? 17.899 -16.246 -21.456 1.00 88.12 87 TYR A C 1
ATOM 670 O O . TYR A 1 87 ? 18.692 -16.530 -22.355 1.00 88.12 87 TYR A O 1
ATOM 678 N N . ILE A 1 88 ? 16.686 -15.743 -21.718 1.00 85.69 88 ILE A N 1
ATOM 679 C CA . ILE A 1 88 ? 16.187 -15.506 -23.086 1.00 85.69 88 ILE A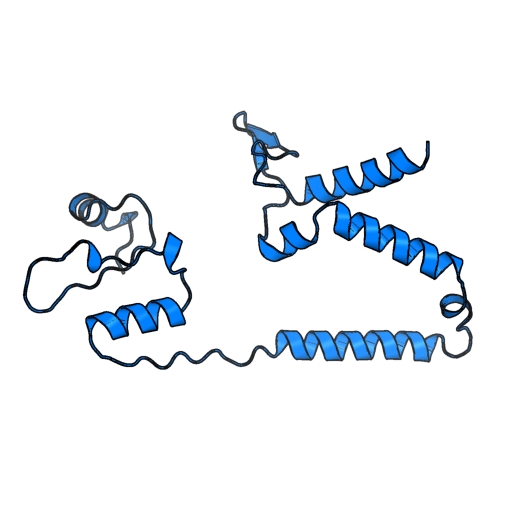 CA 1
ATOM 680 C C . ILE A 1 88 ? 17.033 -14.441 -23.795 1.00 85.69 88 ILE A C 1
ATOM 682 O O . ILE A 1 88 ? 17.357 -14.576 -24.974 1.00 85.69 88 ILE A O 1
ATOM 686 N N . ARG A 1 89 ? 17.421 -13.383 -23.078 1.00 84.38 89 ARG A N 1
ATOM 687 C CA . ARG A 1 89 ? 18.236 -12.284 -23.608 1.00 84.38 89 ARG A CA 1
ATOM 688 C C . ARG A 1 89 ? 19.741 -12.492 -23.421 1.00 84.38 89 ARG A C 1
ATOM 690 O O . ARG A 1 89 ? 20.484 -11.541 -23.632 1.00 84.38 89 ARG A O 1
ATOM 697 N N . ARG A 1 90 ? 20.229 -13.699 -23.096 1.00 81.19 90 ARG A N 1
ATOM 698 C CA . ARG A 1 90 ? 21.656 -13.905 -22.754 1.00 81.19 90 ARG A CA 1
ATOM 699 C C . ARG A 1 90 ? 22.621 -13.424 -23.847 1.00 81.19 90 ARG A C 1
ATOM 701 O O . ARG A 1 90 ? 23.721 -12.985 -23.544 1.00 81.19 90 ARG A O 1
ATOM 708 N N . ASN A 1 91 ? 22.209 -13.529 -25.114 1.00 79.25 91 ASN A N 1
ATOM 709 C CA . ASN A 1 91 ? 23.015 -13.144 -26.274 1.00 79.25 91 ASN A CA 1
ATOM 710 C C . ASN A 1 91 ? 22.860 -11.652 -26.640 1.00 79.25 91 ASN A C 1
ATOM 712 O O . ASN A 1 91 ? 23.564 -11.180 -27.523 1.00 79.25 91 ASN A O 1
ATOM 716 N N . ASN A 1 92 ? 21.936 -10.921 -26.004 1.00 78.31 92 ASN A N 1
ATOM 717 C CA . ASN A 1 92 ? 21.699 -9.494 -26.223 1.00 78.31 92 ASN A CA 1
ATOM 718 C C . ASN A 1 92 ? 21.404 -8.790 -24.883 1.00 78.31 92 ASN A C 1
ATOM 720 O O . ASN A 1 92 ? 20.261 -8.449 -24.557 1.00 78.31 92 ASN A O 1
ATOM 724 N N . LEU A 1 93 ? 22.472 -8.605 -24.103 1.00 79.56 93 LEU A N 1
ATOM 725 C CA . LEU A 1 93 ? 22.477 -7.919 -22.806 1.00 79.56 93 LEU A CA 1
ATOM 726 C C . LEU A 1 93 ? 22.732 -6.408 -22.942 1.00 79.56 93 LEU A C 1
ATOM 728 O O . LEU A 1 93 ? 22.914 -5.730 -21.934 1.00 79.56 93 LEU A O 1
ATOM 732 N N . GLU A 1 94 ? 22.734 -5.859 -24.162 1.00 80.69 94 GLU A N 1
ATOM 733 C CA . GLU A 1 94 ? 23.041 -4.444 -24.430 1.00 80.69 94 GLU A CA 1
ATOM 734 C C . GLU A 1 94 ? 22.131 -3.490 -23.644 1.00 80.69 94 GLU A C 1
ATOM 736 O O . GLU A 1 94 ? 22.567 -2.428 -23.204 1.00 80.69 94 GLU A O 1
ATOM 741 N N . PHE A 1 95 ? 20.889 -3.902 -23.368 1.00 80.31 95 PHE A N 1
ATOM 742 C CA . PHE A 1 95 ? 19.964 -3.118 -22.553 1.00 80.31 95 PHE A CA 1
ATOM 743 C C . PHE A 1 95 ? 20.437 -2.934 -21.099 1.00 80.31 95 PHE A C 1
ATOM 745 O O . PHE A 1 95 ? 20.183 -1.876 -20.533 1.00 80.31 95 PHE A O 1
ATOM 752 N N . LEU A 1 96 ? 21.147 -3.905 -20.496 1.00 82.75 96 LEU A N 1
ATOM 753 C CA . LEU A 1 96 ? 21.694 -3.755 -19.137 1.00 82.75 96 LEU A CA 1
ATOM 754 C C . LEU A 1 96 ? 22.861 -2.770 -19.100 1.00 82.75 96 LEU A C 1
ATOM 756 O O . LEU A 1 96 ? 23.101 -2.157 -18.066 1.00 82.75 96 LEU A O 1
ATOM 760 N N . TYR A 1 97 ? 23.600 -2.627 -20.198 1.00 84.88 97 TYR A N 1
ATOM 761 C CA . TYR A 1 97 ? 24.741 -1.715 -20.271 1.00 84.88 97 TYR A CA 1
ATOM 762 C C . TYR A 1 97 ? 24.339 -0.294 -20.686 1.00 84.88 97 TYR A C 1
ATOM 764 O O . TYR A 1 97 ? 25.165 0.618 -20.657 1.00 84.88 97 TYR A O 1
ATOM 772 N N . ASN A 1 98 ? 23.073 -0.077 -21.048 1.00 88.94 98 ASN A N 1
ATOM 773 C CA . ASN A 1 98 ? 22.581 1.230 -21.447 1.00 88.94 98 ASN A CA 1
ATOM 774 C C . ASN A 1 98 ? 22.439 2.166 -20.231 1.00 88.94 98 ASN A C 1
ATOM 776 O O . ASN A 1 98 ? 21.493 2.060 -19.450 1.00 88.94 98 ASN A O 1
ATOM 780 N N . LYS A 1 99 ? 23.361 3.126 -20.099 1.00 90.88 99 LYS A N 1
ATOM 781 C CA . LYS A 1 99 ? 23.344 4.154 -19.043 1.00 90.88 99 LYS A CA 1
ATOM 782 C C . LYS A 1 99 ? 22.075 5.016 -19.051 1.00 90.88 99 LYS A C 1
ATOM 784 O O . LYS A 1 99 ? 21.633 5.442 -17.989 1.00 90.88 99 LYS A O 1
ATOM 789 N N . ASP A 1 100 ? 21.483 5.251 -20.221 1.00 91.62 100 ASP A N 1
ATOM 790 C CA . ASP A 1 100 ? 20.304 6.108 -20.351 1.00 91.62 100 ASP A CA 1
ATOM 791 C C . ASP A 1 100 ? 19.065 5.387 -19.809 1.00 91.62 100 ASP A C 1
ATOM 793 O O . ASP A 1 100 ? 18.240 6.006 -19.143 1.00 91.62 100 ASP A O 1
ATOM 797 N N . LEU A 1 101 ? 18.985 4.059 -19.977 1.00 89.94 101 LEU A N 1
ATOM 798 C CA . LEU A 1 101 ? 17.940 3.237 -19.357 1.00 89.94 101 LEU A CA 1
ATOM 799 C C . LEU A 1 101 ? 17.988 3.345 -17.826 1.00 89.94 101 LEU A C 1
ATOM 801 O O . LEU A 1 101 ? 16.962 3.584 -17.190 1.00 89.94 101 LEU A O 1
ATOM 805 N N . TRP A 1 102 ? 19.175 3.197 -17.233 1.00 92.75 102 TRP A N 1
ATOM 806 C CA . TRP A 1 102 ? 19.353 3.334 -15.785 1.00 92.75 102 TRP A CA 1
ATOM 807 C C . TRP A 1 102 ? 19.072 4.754 -15.296 1.00 92.75 102 TRP A C 1
ATOM 809 O O . TRP A 1 102 ? 18.479 4.918 -14.231 1.00 92.75 102 TRP A O 1
ATOM 819 N N . GLY A 1 103 ? 19.440 5.767 -16.084 1.00 93.69 103 GLY A N 1
ATOM 820 C CA . GLY A 1 103 ? 19.109 7.163 -15.806 1.00 93.69 103 GLY A CA 1
ATOM 821 C C . GLY A 1 103 ? 17.599 7.398 -15.750 1.00 93.69 103 GLY A C 1
ATOM 822 O O . GLY A 1 103 ? 17.100 7.929 -14.759 1.00 93.69 103 GLY A O 1
ATOM 823 N N . VAL A 1 104 ? 16.859 6.930 -16.759 1.00 91.69 104 VAL A N 1
ATOM 824 C CA . VAL A 1 104 ? 15.389 7.027 -16.797 1.00 91.69 104 VAL A CA 1
ATOM 825 C C . VAL A 1 104 ? 14.756 6.285 -15.619 1.00 91.69 104 VAL A C 1
ATOM 827 O O . VAL A 1 104 ? 13.883 6.837 -14.950 1.00 91.69 104 VAL A O 1
ATOM 830 N N . LEU A 1 105 ? 15.214 5.065 -15.313 1.00 93.31 105 LEU A N 1
ATOM 831 C CA . LEU A 1 105 ? 14.708 4.293 -14.171 1.00 93.31 105 LEU A CA 1
ATOM 832 C C . LEU A 1 105 ? 14.955 5.001 -12.833 1.00 93.31 105 LEU A C 1
ATOM 834 O O . LEU A 1 105 ? 14.067 5.015 -11.982 1.00 93.31 105 LEU A O 1
ATOM 838 N N . ALA A 1 106 ? 16.131 5.603 -12.647 1.00 93.69 106 ALA A N 1
ATOM 839 C CA . ALA A 1 106 ? 16.461 6.343 -11.433 1.00 93.69 106 ALA A CA 1
ATOM 840 C C . ALA A 1 106 ? 15.581 7.592 -11.269 1.00 93.69 106 ALA A C 1
ATOM 842 O O . ALA A 1 106 ? 15.045 7.826 -10.187 1.00 93.69 106 ALA A O 1
ATOM 843 N N . VAL A 1 107 ? 15.378 8.362 -12.342 1.00 92.50 107 VAL A N 1
ATOM 844 C CA . VAL A 1 107 ? 14.507 9.550 -12.325 1.00 92.50 107 VAL A CA 1
ATOM 845 C C . VAL A 1 107 ? 13.054 9.162 -12.037 1.00 92.50 107 VAL A C 1
ATOM 847 O O . VAL A 1 107 ? 12.420 9.749 -11.158 1.00 92.50 107 VAL A O 1
ATOM 850 N N . LEU A 1 108 ? 12.545 8.118 -12.696 1.00 91.38 108 LEU A N 1
ATOM 851 C CA . LEU A 1 108 ? 11.197 7.599 -12.460 1.00 91.38 108 LEU A CA 1
ATOM 852 C C . LEU A 1 108 ? 11.021 7.125 -11.010 1.00 91.38 108 LEU A C 1
ATOM 854 O O . LEU A 1 108 ? 9.998 7.402 -10.381 1.00 91.38 108 LEU A O 1
ATOM 858 N N . PHE A 1 109 ? 12.032 6.457 -10.448 1.00 92.12 109 PHE A N 1
ATOM 859 C CA . PHE A 1 109 ? 12.032 6.060 -9.042 1.00 92.12 109 PHE A CA 1
ATOM 860 C C . PHE A 1 109 ? 11.969 7.271 -8.102 1.00 92.12 109 PHE A C 1
ATOM 862 O O . PHE A 1 109 ? 11.160 7.279 -7.173 1.00 92.12 109 PHE A O 1
ATOM 869 N N . CYS A 1 110 ? 12.752 8.321 -8.363 1.00 92.62 110 CYS A N 1
ATOM 870 C CA . CYS A 1 110 ? 12.683 9.564 -7.595 1.00 92.62 110 CYS A CA 1
ATOM 871 C C . CYS A 1 110 ? 11.272 10.170 -7.624 1.00 92.62 110 CYS A C 1
ATOM 873 O O . CYS A 1 110 ? 10.747 10.523 -6.569 1.00 92.62 110 CYS A O 1
ATOM 875 N N . PHE A 1 111 ? 10.613 10.226 -8.786 1.00 91.94 111 PHE A N 1
ATOM 876 C CA . PHE A 1 111 ? 9.247 10.754 -8.877 1.00 91.94 111 PHE A CA 1
ATOM 877 C C . PHE A 1 111 ? 8.212 9.895 -8.146 1.00 91.94 111 PHE A C 1
ATOM 879 O O . PHE A 1 111 ? 7.336 10.434 -7.464 1.00 91.94 111 PHE A O 1
ATOM 886 N N . LEU A 1 112 ? 8.320 8.564 -8.213 1.00 90.75 112 LEU A N 1
ATOM 887 C CA . LEU A 1 112 ? 7.484 7.659 -7.413 1.00 90.75 112 LEU A CA 1
ATOM 888 C C . LEU A 1 112 ? 7.638 7.928 -5.913 1.00 90.75 112 LEU A C 1
ATOM 890 O O . LEU A 1 112 ? 6.645 7.950 -5.182 1.00 90.75 112 LEU A O 1
ATOM 894 N N . MET A 1 113 ? 8.868 8.145 -5.449 1.00 91.38 113 MET A N 1
ATOM 895 C CA . MET A 1 113 ? 9.132 8.375 -4.029 1.00 91.38 113 MET A CA 1
ATOM 896 C C . MET A 1 113 ? 8.674 9.763 -3.569 1.00 91.38 113 MET A C 1
ATOM 898 O O . MET A 1 113 ? 8.042 9.868 -2.520 1.00 91.38 113 MET A O 1
ATOM 902 N N . ILE A 1 114 ? 8.916 10.809 -4.362 1.00 90.88 114 ILE A N 1
ATOM 903 C CA . ILE A 1 114 ? 8.536 12.192 -4.026 1.00 90.88 114 ILE A CA 1
ATOM 904 C C . ILE A 1 114 ? 7.013 12.390 -4.075 1.00 90.88 114 ILE A C 1
ATOM 906 O O . ILE A 1 114 ? 6.464 13.111 -3.247 1.00 90.88 114 ILE A O 1
ATOM 910 N N . SER A 1 115 ? 6.311 11.726 -4.998 1.00 91.62 115 SER A N 1
ATOM 911 C CA . SER A 1 115 ? 4.854 11.877 -5.154 1.00 91.62 115 SER A CA 1
ATOM 912 C C . SER A 1 115 ? 4.020 11.277 -4.012 1.00 91.62 115 SER A C 1
ATOM 914 O O . SER A 1 115 ? 2.837 11.604 -3.893 1.00 91.62 115 SER A O 1
ATOM 916 N N . GLY A 1 116 ? 4.609 10.417 -3.169 1.00 89.75 116 GLY A N 1
ATOM 917 C CA . GLY A 1 116 ? 3.929 9.827 -2.009 1.00 89.75 116 GLY A CA 1
ATOM 918 C C . GLY A 1 116 ? 3.497 8.364 -2.167 1.00 89.75 116 GLY A C 1
ATOM 919 O O . GLY A 1 116 ? 2.648 7.899 -1.408 1.00 89.75 116 GLY A O 1
ATOM 920 N N . GLN A 1 117 ? 4.090 7.584 -3.083 1.00 91.56 117 GLN A N 1
ATOM 921 C CA . GLN A 1 117 ? 3.730 6.160 -3.246 1.00 91.56 117 GLN A CA 1
ATOM 922 C C . GLN A 1 117 ? 3.901 5.326 -1.965 1.00 91.56 117 GLN A C 1
ATOM 924 O O . GLN A 1 117 ? 3.131 4.399 -1.716 1.00 91.56 117 GLN A O 1
ATOM 929 N N . MET A 1 118 ? 4.870 5.666 -1.110 1.00 92.44 118 MET A N 1
ATOM 930 C CA . MET A 1 118 ? 5.025 4.996 0.186 1.00 92.44 118 MET A CA 1
ATOM 931 C C . MET A 1 118 ? 3.857 5.278 1.134 1.00 92.44 118 MET A C 1
ATOM 933 O O . MET A 1 118 ? 3.436 4.385 1.870 1.00 92.44 118 MET A O 1
ATOM 937 N N . TRP A 1 119 ? 3.305 6.493 1.102 1.00 90.00 119 TRP A N 1
ATOM 938 C CA . TRP A 1 119 ? 2.126 6.832 1.891 1.00 90.00 119 TRP A CA 1
ATOM 939 C C . TRP A 1 119 ? 0.926 5.987 1.444 1.00 90.00 119 TRP A C 1
ATOM 941 O O . TRP A 1 119 ? 0.262 5.379 2.288 1.00 90.00 119 TRP A O 1
ATOM 951 N N . ASN A 1 120 ? 0.739 5.827 0.126 1.00 91.06 120 ASN A N 1
ATOM 952 C CA . ASN A 1 120 ? -0.281 4.935 -0.433 1.00 91.06 120 ASN A CA 1
ATOM 953 C C . ASN A 1 120 ? -0.083 3.480 0.003 1.00 91.06 120 ASN A C 1
ATOM 955 O O . ASN A 1 120 ? -1.045 2.822 0.390 1.00 91.06 120 ASN A O 1
ATOM 959 N N . HIS A 1 121 ? 1.155 2.980 -0.027 1.00 87.62 121 HIS A N 1
ATOM 960 C CA . HIS A 1 121 ? 1.456 1.601 0.354 1.00 87.62 121 HIS A CA 1
ATOM 961 C C . HIS A 1 121 ? 1.146 1.311 1.831 1.00 87.62 121 HIS A C 1
ATOM 963 O O . HIS A 1 121 ? 0.636 0.241 2.154 1.00 87.62 121 HIS A O 1
ATOM 969 N N . ILE A 1 122 ? 1.429 2.261 2.728 1.00 87.88 122 ILE A N 1
ATOM 970 C CA . ILE A 1 122 ? 1.209 2.096 4.173 1.00 87.88 122 ILE A CA 1
ATOM 971 C C . ILE A 1 122 ? -0.268 2.260 4.540 1.00 87.88 122 ILE A C 1
ATOM 973 O O . ILE A 1 122 ? -0.778 1.529 5.390 1.00 87.88 122 ILE A O 1
ATOM 977 N N . ARG A 1 123 ? -0.944 3.262 3.966 1.00 85.81 123 ARG A N 1
ATOM 978 C CA . ARG A 1 123 ? -2.295 3.660 4.388 1.00 85.81 123 ARG A CA 1
ATOM 979 C C . ARG A 1 123 ? -3.410 3.041 3.552 1.00 85.81 123 ARG A C 1
ATOM 981 O O . ARG A 1 123 ? -4.531 2.982 4.043 1.00 85.81 123 ARG A O 1
ATOM 988 N N . GLY A 1 124 ? -3.120 2.580 2.336 1.00 86.50 124 GLY A N 1
ATOM 989 C CA . GLY A 1 124 ? -4.107 1.991 1.429 1.00 86.50 124 GLY A CA 1
ATOM 990 C C . GLY A 1 124 ? -5.323 2.894 1.168 1.00 86.50 124 GLY A C 1
ATOM 991 O O . GLY A 1 124 ? -6.448 2.425 1.341 1.00 86.50 124 GLY A O 1
ATOM 992 N N . PRO A 1 125 ? -5.136 4.181 0.811 1.00 89.06 125 PRO A N 1
ATOM 993 C CA . PRO A 1 125 ? -6.246 5.091 0.535 1.00 89.06 125 PRO A CA 1
ATOM 994 C C . PRO A 1 125 ? -7.086 4.613 -0.665 1.00 89.06 125 PRO A C 1
ATOM 996 O O . PRO A 1 125 ? -6.581 3.892 -1.533 1.00 89.06 125 PRO A O 1
ATOM 999 N N . PRO A 1 126 ? -8.356 5.040 -0.778 1.00 87.25 126 PRO A N 1
ATOM 1000 C CA . PRO A 1 126 ? -9.144 4.776 -1.974 1.00 87.25 126 PRO A CA 1
ATOM 1001 C C . PRO A 1 126 ? -8.533 5.470 -3.199 1.00 87.25 126 PRO A C 1
ATOM 1003 O O . PRO A 1 126 ? -7.892 6.518 -3.100 1.00 87.25 126 PRO A O 1
ATOM 1006 N N . LEU A 1 127 ? -8.763 4.893 -4.381 1.00 86.31 127 LEU A N 1
ATOM 1007 C CA . LEU A 1 127 ? -8.252 5.452 -5.635 1.00 86.31 127 LEU A CA 1
ATOM 1008 C C . LEU A 1 127 ? -8.897 6.809 -5.940 1.00 86.31 127 LEU A C 1
ATOM 1010 O O . LEU A 1 127 ? -8.216 7.738 -6.364 1.00 86.31 127 LEU A O 1
ATOM 1014 N N . ILE A 1 128 ? -10.206 6.909 -5.692 1.00 86.12 128 ILE A N 1
ATOM 1015 C CA . ILE A 1 128 ? -11.032 8.093 -5.918 1.00 86.12 128 ILE A CA 1
ATOM 1016 C C . ILE A 1 128 ? -12.118 8.150 -4.835 1.00 86.12 128 ILE A C 1
ATOM 1018 O O . ILE A 1 128 ? -12.602 7.104 -4.394 1.00 86.12 128 ILE A O 1
ATOM 1022 N N . HIS A 1 129 ? -12.532 9.350 -4.427 1.00 84.06 129 HIS A N 1
ATOM 1023 C CA . HIS A 1 129 ? -13.627 9.556 -3.475 1.00 84.06 129 HIS A CA 1
ATOM 1024 C C . HIS A 1 129 ? -14.813 10.244 -4.171 1.00 84.06 129 HIS A C 1
ATOM 1026 O O . HIS A 1 129 ? -14.633 11.021 -5.102 1.00 84.06 129 HIS A O 1
ATOM 1032 N N . LYS A 1 130 ? -16.052 9.964 -3.755 1.00 80.44 130 LYS A N 1
ATOM 1033 C CA . LYS A 1 130 ? -17.228 10.727 -4.185 1.00 80.44 130 LYS A CA 1
ATOM 1034 C C . LYS A 1 130 ? -17.292 12.052 -3.422 1.00 80.44 130 LYS A C 1
ATOM 1036 O O . LYS A 1 130 ? -17.165 12.079 -2.204 1.00 80.44 130 LYS A O 1
ATOM 1041 N N . SER A 1 131 ? -17.492 13.140 -4.150 1.00 75.56 131 SER A N 1
ATOM 1042 C CA . SER A 1 131 ? -17.725 14.472 -3.599 1.00 75.56 131 SER A CA 1
ATOM 1043 C C . SER A 1 131 ? -19.108 14.556 -2.948 1.00 75.56 131 SER A C 1
ATOM 1045 O O . SER A 1 131 ? -20.038 13.852 -3.345 1.00 75.56 131 SER A O 1
ATOM 1047 N N . GLN A 1 132 ? -19.263 15.468 -1.986 1.00 72.06 132 GLN A N 1
ATOM 1048 C CA . GLN A 1 132 ? -20.501 15.696 -1.230 1.00 72.06 132 GLN A CA 1
ATOM 1049 C C . GLN A 1 132 ? -21.699 16.073 -2.126 1.00 72.06 132 GLN A C 1
ATOM 1051 O O . GLN A 1 132 ? -22.841 15.803 -1.773 1.00 72.06 132 GLN A O 1
ATOM 1056 N N . ASN A 1 133 ? -21.435 16.599 -3.328 1.00 77.69 133 ASN A N 1
ATOM 1057 C CA . ASN A 1 133 ? -22.443 16.917 -4.348 1.00 77.69 133 ASN A CA 1
ATOM 1058 C C . ASN A 1 133 ? -22.743 15.750 -5.316 1.00 77.69 133 ASN A C 1
ATOM 1060 O O . ASN A 1 133 ? -23.322 15.965 -6.378 1.00 77.69 133 ASN A O 1
ATOM 1064 N N . GLY A 1 134 ? -22.303 14.525 -5.010 1.00 76.56 134 GLY A N 1
ATOM 1065 C CA . GLY A 1 134 ? -22.508 13.337 -5.853 1.00 76.56 134 GLY A CA 1
ATOM 1066 C C . GLY A 1 134 ? -21.530 13.189 -7.029 1.00 76.56 134 GLY A C 1
ATOM 1067 O O . GLY A 1 134 ? -21.604 12.206 -7.761 1.00 76.56 134 GLY A O 1
ATOM 1068 N N . GLY A 1 135 ? -20.600 14.135 -7.200 1.00 80.56 135 GLY A N 1
ATOM 1069 C CA . GLY A 1 135 ? -19.538 14.084 -8.212 1.00 80.56 135 GLY A CA 1
ATOM 1070 C C . GLY A 1 135 ? -18.340 13.214 -7.811 1.00 80.56 135 GLY A C 1
ATOM 1071 O O . GLY A 1 135 ? -18.302 12.634 -6.730 1.00 80.56 135 GLY A O 1
ATOM 1072 N N . VAL A 1 136 ? -17.325 13.150 -8.671 1.00 83.19 136 VAL A N 1
ATOM 1073 C CA . VAL A 1 136 ? -16.071 12.420 -8.430 1.00 83.19 136 VAL A CA 1
ATOM 1074 C C . VAL A 1 136 ? -14.991 13.407 -7.970 1.00 83.19 136 VAL A C 1
ATOM 1076 O O . VAL A 1 136 ? -14.729 14.391 -8.656 1.00 83.19 136 VAL A O 1
ATOM 1079 N N . ALA A 1 137 ? -14.389 13.178 -6.802 1.00 82.56 137 ALA A N 1
ATOM 1080 C CA . ALA A 1 137 ? -13.310 13.988 -6.242 1.00 82.56 137 ALA A CA 1
ATOM 1081 C C . ALA A 1 137 ? -11.957 13.300 -6.468 1.00 82.56 137 ALA A C 1
ATOM 1083 O O . ALA A 1 137 ? -11.710 12.204 -5.964 1.00 82.56 137 ALA A O 1
ATOM 1084 N N . TYR A 1 138 ? -11.088 13.974 -7.222 1.00 84.31 138 TYR A N 1
ATOM 1085 C CA . TYR A 1 138 ? -9.733 13.521 -7.545 1.00 84.31 138 TYR A CA 1
ATOM 1086 C C . TYR A 1 138 ? -8.666 14.073 -6.600 1.00 84.31 138 TYR A C 1
ATOM 1088 O O . TYR A 1 138 ? -7.520 13.667 -6.713 1.00 84.31 138 TYR A O 1
ATOM 1096 N N . ILE A 1 139 ? -9.028 15.005 -5.713 1.00 86.25 139 ILE A N 1
ATOM 1097 C CA . ILE A 1 139 ? -8.136 15.593 -4.712 1.00 86.25 139 ILE A CA 1
ATOM 1098 C C . ILE A 1 139 ? -8.818 15.524 -3.347 1.00 86.25 139 ILE A C 1
ATOM 1100 O O . ILE A 1 139 ? -10.005 15.838 -3.213 1.00 86.25 139 ILE A O 1
ATOM 1104 N N . HIS A 1 140 ? -8.070 15.102 -2.340 1.00 86.50 140 HIS A N 1
ATOM 1105 C CA . HIS A 1 140 ? -8.502 14.931 -0.976 1.00 86.50 140 HIS A CA 1
ATOM 1106 C C . HIS A 1 140 ? -8.613 16.300 -0.300 1.00 86.50 140 HIS A C 1
ATOM 1108 O O . HIS A 1 140 ? -7.712 17.130 -0.368 1.00 86.50 140 HIS A O 1
ATOM 1114 N N . GLY A 1 141 ? -9.728 16.550 0.387 1.00 83.12 141 GLY A N 1
ATOM 1115 C CA . GLY A 1 141 ? -9.997 17.852 1.014 1.00 83.12 141 GLY A CA 1
ATOM 1116 C C . GLY A 1 141 ? -9.211 18.133 2.302 1.00 83.12 141 GLY A C 1
ATOM 1117 O O . GLY A 1 141 ? -9.387 19.188 2.900 1.00 83.12 141 GLY A O 1
ATOM 1118 N N . SER A 1 142 ? -8.378 17.198 2.766 1.00 85.19 142 SER A N 1
ATOM 1119 C CA . SER A 1 142 ? -7.583 17.328 3.995 1.00 85.19 142 SER A CA 1
ATOM 1120 C C . SER A 1 142 ? -6.100 17.187 3.690 1.00 85.19 142 SER A C 1
ATOM 1122 O O . SER A 1 142 ? -5.725 16.293 2.943 1.00 85.19 142 SER A O 1
ATOM 1124 N N . SER A 1 143 ? -5.266 17.993 4.352 1.00 85.19 143 SER A N 1
ATOM 1125 C CA . SER A 1 143 ? -3.801 17.969 4.232 1.00 85.19 143 SER A CA 1
ATOM 1126 C C . SER A 1 143 ? -3.127 16.727 4.823 1.00 85.19 143 SER A C 1
ATOM 1128 O O . SER A 1 143 ? -1.948 16.499 4.580 1.00 85.19 143 SER A O 1
ATOM 1130 N N . GLN A 1 144 ? -3.849 15.936 5.622 1.00 83.75 144 GLN A N 1
ATOM 1131 C CA . GLN A 1 144 ? -3.337 14.707 6.245 1.00 83.75 144 GLN A CA 1
ATOM 1132 C C . GLN A 1 144 ? -3.633 13.448 5.413 1.00 83.75 144 GLN A C 1
ATOM 1134 O O . GLN A 1 144 ? -3.231 12.349 5.800 1.00 83.75 144 GLN A O 1
ATOM 1139 N N . GLY A 1 145 ? -4.367 13.589 4.304 1.00 83.88 145 GLY A N 1
ATOM 1140 C CA . GLY A 1 145 ? -4.786 12.486 3.445 1.00 83.88 145 GLY A CA 1
ATOM 1141 C C . GLY A 1 145 ? -4.494 12.767 1.977 1.00 83.88 145 GLY A C 1
ATOM 1142 O O . GLY A 1 145 ? -4.434 13.918 1.566 1.00 83.88 145 GLY A O 1
ATOM 1143 N N . GLN A 1 146 ? -4.330 11.699 1.207 1.00 87.81 146 GLN A N 1
ATOM 1144 C CA . GLN A 1 146 ? -4.061 11.729 -0.226 1.00 87.81 146 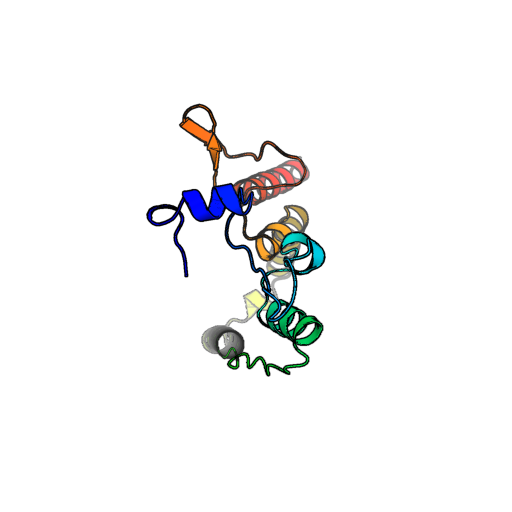GLN A CA 1
ATOM 1145 C C . GLN A 1 146 ? -4.874 10.609 -0.893 1.00 87.81 146 GLN A C 1
ATOM 1147 O O . GLN A 1 146 ? -5.128 9.567 -0.285 1.00 87.81 146 GLN A O 1
ATOM 1152 N N . LEU A 1 147 ? -5.318 10.805 -2.130 1.00 91.12 147 LEU A N 1
ATOM 1153 C CA . LEU A 1 147 ? -5.869 9.738 -2.971 1.00 91.12 147 LEU A CA 1
ATOM 1154 C C . LEU A 1 147 ? -4.777 9.143 -3.863 1.00 91.12 147 LEU A C 1
ATOM 1156 O O . LEU A 1 147 ? -3.841 9.836 -4.262 1.00 91.12 147 LEU A O 1
ATOM 1160 N N . VAL A 1 148 ? -4.923 7.877 -4.265 1.00 91.06 148 VAL A N 1
ATOM 1161 C CA . VAL A 1 148 ? -3.936 7.238 -5.164 1.00 91.06 148 VAL A CA 1
ATOM 1162 C C . VAL A 1 148 ? -3.798 8.022 -6.474 1.00 91.06 148 VAL A C 1
ATOM 1164 O O . VAL A 1 148 ? -2.695 8.170 -7.000 1.00 91.06 148 VAL A O 1
ATOM 1167 N N . ILE A 1 149 ? -4.907 8.573 -6.981 1.00 91.12 149 ILE A N 1
ATOM 1168 C CA . ILE A 1 149 ? -4.896 9.380 -8.203 1.00 91.12 149 ILE A CA 1
ATOM 1169 C C . ILE A 1 149 ? -4.097 10.682 -8.048 1.00 91.12 149 ILE A C 1
ATOM 1171 O O . ILE A 1 149 ? -3.422 11.092 -8.990 1.00 91.12 149 ILE A O 1
ATOM 1175 N N . GLU A 1 150 ? -4.086 11.294 -6.860 1.00 91.00 150 GLU A N 1
ATOM 1176 C CA . GLU A 1 150 ? -3.298 12.505 -6.601 1.00 91.00 150 GLU A CA 1
ATOM 1177 C C . GLU A 1 150 ? -1.809 12.239 -6.727 1.00 91.00 150 GLU A C 1
ATOM 1179 O O . GLU A 1 150 ? -1.082 13.070 -7.258 1.00 91.00 150 GLU A O 1
ATOM 1184 N N . THR A 1 151 ? -1.342 11.070 -6.287 1.00 91.62 151 THR A N 1
ATOM 1185 C CA . THR A 1 151 ? 0.065 10.681 -6.424 1.00 91.62 151 THR A CA 1
ATOM 1186 C C . THR A 1 151 ? 0.499 10.655 -7.890 1.00 91.62 151 THR A C 1
ATOM 1188 O O . THR A 1 151 ? 1.581 11.137 -8.217 1.00 91.62 151 THR A O 1
ATOM 1191 N N . TYR A 1 152 ? -0.346 10.160 -8.799 1.00 91.56 152 TYR A N 1
ATOM 1192 C CA . TYR A 1 152 ? -0.040 10.175 -10.234 1.00 91.56 152 TYR A CA 1
ATOM 1193 C C . TYR A 1 152 ? -0.083 11.585 -10.829 1.00 91.56 152 TYR A C 1
ATOM 1195 O O . TYR A 1 152 ? 0.778 11.931 -11.636 1.00 91.56 152 TYR A O 1
ATOM 1203 N N . ILE A 1 153 ? -1.033 12.418 -10.396 1.00 91.44 153 ILE A N 1
ATOM 1204 C CA . ILE A 1 153 ? -1.112 13.824 -10.818 1.00 91.44 153 ILE A CA 1
ATOM 1205 C C . ILE A 1 153 ? 0.154 14.584 -10.387 1.00 91.44 153 ILE A C 1
ATOM 1207 O O . ILE A 1 153 ? 0.771 15.264 -11.203 1.00 91.44 153 ILE A O 1
ATOM 1211 N N . VAL A 1 154 ? 0.582 14.431 -9.129 1.00 91.75 154 VAL A N 1
ATOM 1212 C CA . VAL A 1 154 ? 1.783 15.086 -8.575 1.00 91.75 154 VAL A CA 1
ATOM 1213 C C . VAL A 1 154 ? 3.056 14.603 -9.267 1.00 91.75 154 VAL A C 1
ATOM 1215 O O . VAL A 1 154 ? 3.943 15.407 -9.554 1.00 91.75 154 VAL A O 1
ATOM 1218 N N . MET A 1 155 ? 3.146 13.306 -9.565 1.00 91.50 155 MET A N 1
ATOM 1219 C CA . MET A 1 155 ? 4.261 12.736 -10.320 1.00 91.50 155 MET A CA 1
ATOM 1220 C C . MET A 1 155 ? 4.399 13.396 -11.694 1.00 91.50 155 MET A C 1
ATOM 1222 O O . MET A 1 155 ? 5.471 13.903 -12.018 1.00 91.50 155 MET A O 1
ATOM 1226 N N . PHE A 1 156 ? 3.309 13.449 -12.464 1.00 90.69 156 PHE A N 1
ATOM 1227 C CA . PHE A 1 156 ? 3.314 14.048 -13.799 1.00 90.69 156 PHE A CA 1
ATOM 1228 C C . PHE A 1 156 ? 3.616 15.553 -13.751 1.00 90.69 156 PHE A C 1
ATOM 1230 O O . PHE A 1 156 ? 4.365 16.075 -14.572 1.00 90.69 156 PHE A O 1
ATOM 1237 N N . LEU A 1 157 ? 3.089 16.259 -12.747 1.00 91.25 157 LEU A N 1
ATOM 1238 C CA . LEU A 1 157 ? 3.346 17.688 -12.568 1.00 91.25 157 LEU A CA 1
ATOM 1239 C C . LEU A 1 157 ? 4.809 17.978 -12.190 1.00 91.25 157 LEU A C 1
ATOM 1241 O O . LEU A 1 157 ? 5.362 18.988 -12.620 1.00 91.25 157 LEU A O 1
ATOM 1245 N N . SER A 1 158 ? 5.448 17.083 -11.432 1.00 87.88 158 SER A N 1
ATOM 1246 C CA . SER A 1 158 ? 6.871 17.189 -11.079 1.00 87.88 158 SER A CA 1
ATOM 1247 C C . SER A 1 158 ? 7.778 17.004 -12.297 1.00 87.88 158 SER A C 1
ATOM 1249 O O . SER A 1 158 ? 8.748 17.741 -12.459 1.00 87.88 158 SER A O 1
ATOM 1251 N N . GLU A 1 159 ? 7.448 16.049 -13.169 1.00 89.50 159 GLU A N 1
ATOM 1252 C CA . GLU A 1 159 ? 8.143 15.845 -14.447 1.00 89.50 159 GLU A CA 1
ATOM 1253 C C . GLU A 1 159 ? 7.988 17.065 -15.364 1.00 89.50 159 GLU A C 1
ATOM 1255 O O . GLU A 1 159 ? 8.973 17.573 -15.908 1.00 89.50 159 GLU A O 1
ATOM 1260 N N . TYR A 1 160 ? 6.757 17.573 -15.483 1.00 88.81 160 TYR A N 1
ATOM 1261 C CA . TYR A 1 160 ? 6.465 18.764 -16.274 1.00 88.81 160 TYR A CA 1
ATOM 1262 C C . TYR A 1 160 ? 7.256 19.974 -15.768 1.00 88.81 160 TYR A C 1
ATOM 1264 O O . TYR A 1 160 ? 7.868 20.669 -16.568 1.00 88.81 160 TYR A O 1
ATOM 1272 N N . TYR A 1 161 ? 7.313 20.198 -14.452 1.00 86.81 161 TYR A N 1
ATOM 1273 C CA . TYR A 1 161 ? 8.036 21.329 -13.862 1.00 86.81 161 TYR A CA 1
ATOM 1274 C C . TYR A 1 161 ? 9.544 21.319 -14.154 1.00 86.81 161 TYR A C 1
ATOM 1276 O O . TYR A 1 161 ? 10.131 22.376 -14.330 1.00 86.81 161 TYR A O 1
ATOM 1284 N N . ILE A 1 162 ? 10.171 20.143 -14.216 1.00 80.62 162 ILE A N 1
ATOM 1285 C CA . ILE A 1 162 ? 11.613 20.008 -14.498 1.00 80.62 162 ILE A CA 1
ATOM 1286 C C . ILE A 1 162 ? 11.926 20.186 -15.990 1.00 80.62 162 ILE A C 1
ATOM 1288 O O . ILE A 1 162 ? 13.066 20.463 -16.357 1.00 80.62 162 ILE A O 1
ATOM 1292 N N . SER A 1 163 ? 10.927 20.011 -16.855 1.00 77.62 163 SER A N 1
ATOM 1293 C CA . SER A 1 163 ? 11.085 20.129 -18.307 1.00 77.62 163 SER A CA 1
ATOM 1294 C C . SER A 1 163 ? 11.058 21.580 -18.817 1.00 77.62 163 SER A C 1
ATOM 1296 O O . SER A 1 163 ? 11.291 21.790 -20.008 1.00 77.62 163 SER A O 1
ATOM 1298 N N . TYR A 1 164 ? 10.785 22.560 -17.946 1.00 64.06 164 TYR A N 1
ATOM 1299 C CA . TYR A 1 164 ? 10.847 24.005 -18.214 1.00 64.06 164 TYR A CA 1
ATOM 1300 C C . TYR A 1 164 ? 12.031 24.647 -17.491 1.00 64.06 164 TYR A C 1
ATOM 1302 O O . TYR A 1 164 ? 12.600 25.601 -18.069 1.00 64.06 164 TYR A O 1
#

Sequence (164 aa):
MVDFDEGSDVFQSLRLNTAPVFMHFPAKGKPKTADTMDIHRTGFSAEALAKFVYERTDIQIRVFRPPNYAGTVALISLGALVAGILYIRRNNLEFLYNKDLWGVLAVLFCFLMISGQMWNHIRGPPLIHKSQNGGVAYIHGSSQGQLVIETYIVMFLSEYYISY

Radius of gyration: 25.47 Å; chains: 1; bounding box: 56×43×67 Å